Protein AF-A0A938Z7Y9-F1 (afdb_monomer)

pLDDT: mean 78.54, std 14.17, range [55.19, 97.06]

Structure (mmCIF, N/CA/C/O backbone):
data_AF-A0A938Z7Y9-F1
#
_entry.id   AF-A0A938Z7Y9-F1
#
loop_
_atom_site.group_PDB
_atom_site.id
_atom_site.type_symbol
_atom_site.label_atom_id
_atom_site.label_alt_id
_atom_site.label_comp_id
_atom_site.label_asym_id
_atom_site.label_entity_id
_atom_site.label_seq_id
_atom_site.pdbx_PDB_ins_code
_atom_site.Cartn_x
_atom_site.Cartn_y
_atom_site.Cartn_z
_atom_site.occupancy
_atom_site.B_iso_or_equiv
_atom_site.auth_seq_id
_atom_site.auth_comp_id
_atom_site.auth_asym_id
_atom_site.auth_atom_id
_atom_site.pdbx_PDB_model_num
ATOM 1 N N . VAL A 1 1 ? -10.244 1.370 36.839 1.00 61.22 1 VAL A N 1
ATOM 2 C CA . VAL A 1 1 ? -10.869 0.110 36.374 1.00 61.22 1 VAL A CA 1
ATOM 3 C C . VAL A 1 1 ? -10.987 0.188 34.859 1.00 61.22 1 VAL A C 1
ATOM 5 O O . VAL A 1 1 ? -11.550 1.162 34.377 1.00 61.22 1 VAL A O 1
ATOM 8 N N . LEU A 1 2 ? -10.379 -0.741 34.113 1.00 57.78 2 LEU A N 1
ATOM 9 C CA . LEU A 1 2 ? -10.623 -0.862 32.668 1.00 57.78 2 LEU A CA 1
ATOM 10 C C . LEU A 1 2 ? -12.057 -1.384 32.479 1.0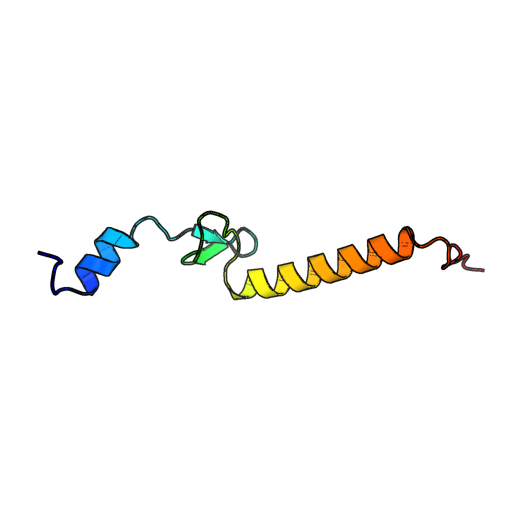0 57.78 2 LEU A C 1
ATOM 12 O O . LEU A 1 2 ? -12.412 -2.332 33.181 1.00 57.78 2 LEU A O 1
ATOM 16 N N . PRO A 1 3 ? -12.888 -0.789 31.605 1.00 55.84 3 PRO A N 1
ATOM 17 C CA . PRO A 1 3 ? -14.246 -1.277 31.399 1.00 55.84 3 PRO A CA 1
AT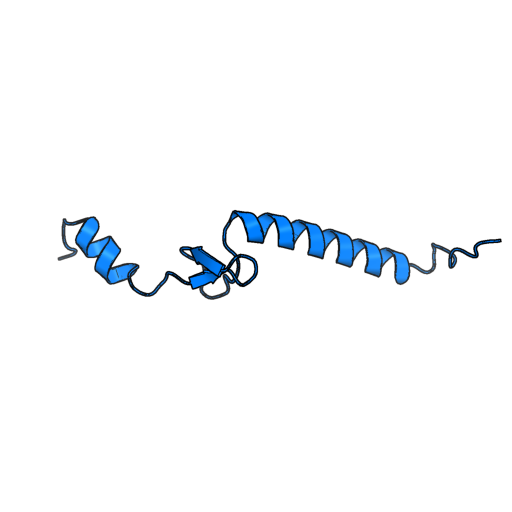OM 18 C C . PRO A 1 3 ? -14.210 -2.739 30.938 1.00 55.84 3 PRO A C 1
ATOM 20 O O . PRO A 1 3 ? -13.477 -3.060 30.003 1.00 55.84 3 PRO A O 1
ATOM 23 N N . LEU A 1 4 ? -14.999 -3.609 31.581 1.00 63.97 4 LEU A N 1
ATOM 24 C CA . LEU A 1 4 ? -15.197 -5.006 31.159 1.00 63.97 4 LEU A CA 1
ATOM 25 C C . LEU A 1 4 ? -15.842 -5.107 29.763 1.00 63.97 4 LEU A C 1
ATOM 27 O O . LEU A 1 4 ? -15.832 -6.171 29.150 1.00 63.97 4 LEU A O 1
ATOM 31 N N . ASP A 1 5 ? -16.360 -3.993 29.247 1.00 70.00 5 ASP A N 1
ATOM 32 C CA . ASP A 1 5 ? -16.921 -3.882 27.911 1.00 70.00 5 ASP A CA 1
ATOM 33 C C . ASP A 1 5 ? -15.839 -3.742 26.837 1.00 70.00 5 ASP A C 1
ATOM 35 O O . ASP A 1 5 ? -15.257 -2.670 26.615 1.00 70.00 5 ASP A O 1
ATOM 39 N N . GLY A 1 6 ? -15.614 -4.838 26.110 1.00 62.81 6 GLY A N 1
ATOM 40 C CA . GLY A 1 6 ? -14.753 -4.868 24.929 1.00 62.81 6 GLY A CA 1
ATOM 41 C C . GLY A 1 6 ? -15.203 -3.885 23.843 1.00 62.81 6 GLY A C 1
ATOM 42 O O . GLY A 1 6 ? -14.361 -3.290 23.171 1.00 62.81 6 GLY A O 1
ATOM 43 N N . GLU A 1 7 ? -16.509 -3.640 23.720 1.00 63.22 7 GLU A N 1
ATOM 44 C CA . GLU A 1 7 ? -17.061 -2.665 22.774 1.00 63.22 7 GLU A CA 1
ATOM 45 C C . GLU A 1 7 ? -16.750 -1.222 23.175 1.00 63.22 7 GLU A C 1
ATOM 47 O O . GLU A 1 7 ? -16.363 -0.415 22.326 1.00 63.22 7 GLU A O 1
ATOM 52 N N . LEU A 1 8 ? -16.836 -0.894 24.468 1.00 64.31 8 LEU A N 1
ATOM 53 C CA . LEU A 1 8 ? -16.498 0.434 24.975 1.00 64.31 8 LEU A CA 1
ATOM 54 C C . LEU A 1 8 ? -14.988 0.693 24.881 1.00 64.31 8 LEU A C 1
ATOM 56 O O . LEU A 1 8 ? -14.576 1.783 24.492 1.00 64.31 8 LEU A O 1
ATOM 60 N N . SER A 1 9 ? -14.162 -0.321 25.143 1.00 62.62 9 SER A N 1
ATOM 61 C CA . SER A 1 9 ? -12.714 -0.299 24.890 1.00 62.62 9 SER A CA 1
ATOM 62 C C . SER A 1 9 ? -12.400 -0.060 23.407 1.00 62.62 9 SER A C 1
ATOM 64 O O . SER A 1 9 ? -11.635 0.849 23.069 1.00 62.62 9 SER A O 1
ATOM 66 N N . ALA A 1 10 ? -13.044 -0.810 22.507 1.00 61.59 10 ALA A N 1
ATOM 67 C CA . ALA A 1 10 ? -12.868 -0.672 21.065 1.00 61.59 10 ALA A CA 1
ATOM 68 C C . ALA A 1 10 ? -13.289 0.724 20.572 1.00 61.59 10 ALA A C 1
ATOM 70 O O . ALA A 1 10 ? -12.582 1.377 19.798 1.00 61.59 10 ALA A O 1
ATOM 71 N N . ALA A 1 11 ? -14.420 1.213 21.071 1.00 62.72 11 ALA A N 1
ATOM 72 C CA . ALA A 1 11 ? -14.917 2.546 20.796 1.00 62.72 11 ALA A CA 1
ATOM 73 C C . ALA A 1 11 ? -13.960 3.625 21.331 1.00 62.72 11 ALA A C 1
ATOM 75 O O . ALA A 1 11 ? -13.575 4.515 20.584 1.00 62.72 11 ALA A O 1
ATOM 76 N N . LEU A 1 12 ? -13.510 3.561 22.581 1.00 64.50 12 LEU A N 1
ATOM 77 C CA . LEU A 1 12 ? -12.666 4.606 23.171 1.00 64.50 12 LEU A CA 1
ATOM 78 C C . LEU A 1 12 ? -11.235 4.622 22.606 1.00 64.50 12 LEU A C 1
ATOM 80 O O . LEU A 1 12 ? -10.695 5.698 22.356 1.00 64.50 12 LEU A O 1
ATOM 84 N N . LEU A 1 13 ? -10.630 3.456 22.356 1.00 60.66 13 LEU A N 1
ATOM 85 C CA . LEU A 1 13 ? -9.230 3.344 21.916 1.00 60.66 13 LEU A CA 1
ATOM 86 C C . LEU A 1 13 ? -9.060 3.379 20.387 1.00 60.66 13 LEU A C 1
ATOM 88 O O . LEU A 1 13 ? -7.997 3.767 19.901 1.00 60.66 13 LEU A O 1
ATOM 92 N N . TYR A 1 14 ? -10.084 3.003 19.609 1.00 60.66 14 TYR A N 1
ATOM 93 C CA . TYR A 1 14 ? -9.973 2.856 18.148 1.00 60.66 14 TYR A CA 1
ATOM 94 C C . TYR A 1 14 ? -10.922 3.758 17.337 1.00 60.66 14 TYR A C 1
ATOM 96 O O . TYR A 1 14 ? -10.883 3.718 16.104 1.00 60.66 14 TYR A O 1
ATOM 104 N N . ARG A 1 15 ? -11.710 4.644 17.974 1.00 56.03 15 ARG A N 1
ATOM 105 C CA . ARG A 1 15 ? -12.548 5.650 17.274 1.00 56.03 15 ARG A CA 1
ATOM 106 C C . ARG A 1 15 ? -11.757 6.573 16.338 1.00 56.03 15 ARG A C 1
ATOM 108 O O . ARG A 1 15 ? -12.291 6.982 15.314 1.00 56.03 15 ARG A O 1
ATOM 115 N N . GLY A 1 16 ? -10.494 6.877 16.651 1.00 58.53 16 GLY A N 1
ATOM 116 C CA . GLY A 1 16 ? -9.653 7.802 15.871 1.00 58.53 16 GLY A CA 1
ATOM 117 C C . GLY A 1 16 ? -8.637 7.145 14.934 1.00 58.53 16 GLY A C 1
ATOM 118 O O . GLY A 1 16 ? -7.947 7.839 14.189 1.00 58.53 16 GLY A O 1
ATOM 119 N N . SER A 1 17 ? -8.497 5.818 14.962 1.00 62.28 17 SER A N 1
ATOM 120 C CA . SER A 1 17 ? -7.422 5.151 14.223 1.00 62.28 17 SER A CA 1
ATOM 121 C C . SER A 1 17 ? -7.807 4.827 12.784 1.00 62.28 17 SER A C 1
ATOM 123 O O . SER A 1 17 ? -6.912 4.659 11.964 1.00 62.28 17 SER A O 1
ATOM 125 N N . ARG A 1 18 ? -9.094 4.814 12.413 1.00 72.50 18 ARG A N 1
ATOM 126 C CA . ARG A 1 18 ? -9.517 4.543 11.028 1.00 72.50 18 ARG A CA 1
ATOM 127 C C . ARG A 1 18 ? -8.991 5.605 10.054 1.00 72.50 18 ARG A C 1
ATOM 129 O O . ARG A 1 18 ? -9.454 6.741 10.028 1.00 72.50 18 ARG A O 1
ATOM 136 N N . LYS A 1 19 ? -8.046 5.205 9.201 1.00 83.44 19 LYS A N 1
ATOM 137 C CA . LYS A 1 19 ? -7.510 6.019 8.101 1.00 83.44 19 LYS A CA 1
ATOM 138 C C . LYS A 1 19 ? -8.143 5.602 6.783 1.00 83.44 19 LYS A C 1
ATOM 140 O O . LYS A 1 19 ? -8.577 4.465 6.623 1.00 83.44 19 LYS A O 1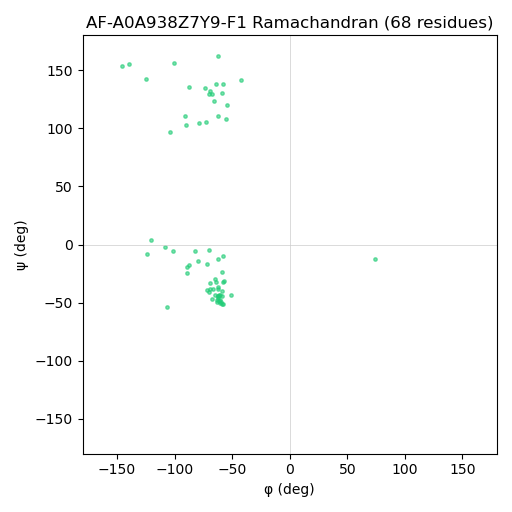
ATOM 145 N N . ARG A 1 20 ? -8.149 6.510 5.808 1.00 89.44 20 ARG A N 1
ATOM 146 C CA . ARG A 1 20 ? -8.505 6.183 4.423 1.00 89.44 20 ARG A CA 1
ATOM 147 C C . ARG A 1 20 ? -7.274 5.711 3.666 1.00 89.44 20 ARG A C 1
ATOM 149 O O . ARG A 1 20 ? -6.193 6.287 3.792 1.00 89.44 20 ARG A O 1
ATOM 156 N N . CYS A 1 21 ? -7.426 4.642 2.895 1.00 90.88 21 CYS A N 1
ATOM 157 C CA . CYS A 1 21 ? -6.362 4.151 2.037 1.00 90.88 21 CYS A CA 1
ATOM 158 C C . CYS A 1 21 ? -6.089 5.154 0.910 1.00 90.88 21 CYS A C 1
ATOM 160 O O . CYS A 1 21 ? -6.997 5.514 0.172 1.00 90.88 21 CYS A O 1
ATOM 162 N N . ALA A 1 22 ? -4.825 5.528 0.705 1.00 90.94 22 ALA A N 1
ATOM 163 C CA . ALA A 1 22 ? -4.438 6.457 -0.362 1.00 90.94 22 ALA A CA 1
ATOM 164 C C . ALA A 1 22 ? -4.557 5.890 -1.796 1.00 90.94 22 ALA A C 1
ATOM 166 O O . ALA A 1 22 ? -4.282 6.607 -2.747 1.00 90.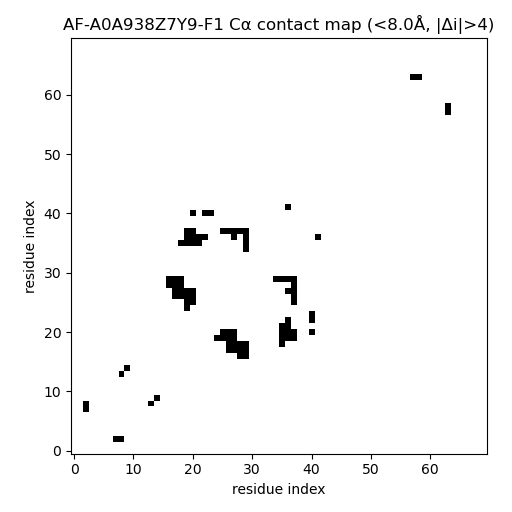94 22 ALA A O 1
ATOM 167 N N . VAL A 1 23 ? -4.899 4.605 -1.958 1.00 92.88 23 VAL A N 1
ATOM 168 C CA . VAL A 1 23 ? -5.046 3.950 -3.273 1.00 92.88 23 VAL A CA 1
ATOM 169 C C . VAL A 1 23 ? -6.517 3.723 -3.603 1.00 92.88 23 VAL A C 1
ATOM 171 O O . VAL A 1 23 ? -6.971 4.137 -4.657 1.00 92.88 23 VAL A O 1
ATOM 174 N N . CYS A 1 24 ? -7.264 3.073 -2.706 1.00 92.31 24 CYS A N 1
ATOM 175 C CA . CYS A 1 24 ? -8.666 2.721 -2.947 1.00 92.31 24 CYS A CA 1
ATOM 176 C C . CYS A 1 24 ? -9.674 3.541 -2.131 1.00 92.31 24 CYS A C 1
ATOM 178 O O . CYS A 1 24 ? -10.868 3.295 -2.228 1.00 92.31 24 CYS A O 1
ATOM 180 N N . GLY A 1 25 ? -9.229 4.453 -1.262 1.00 88.31 25 GLY A N 1
ATOM 181 C CA . GLY A 1 25 ? -10.112 5.262 -0.413 1.00 88.31 25 GLY A CA 1
ATOM 182 C C . GLY A 1 25 ? -10.757 4.518 0.763 1.00 88.31 25 GLY A C 1
ATOM 183 O O . GLY A 1 25 ? -11.263 5.169 1.675 1.00 88.31 25 GLY A O 1
ATOM 184 N N . ALA A 1 26 ? -10.690 3.181 0.795 1.00 87.62 26 ALA A N 1
ATOM 185 C CA . ALA A 1 26 ? -11.320 2.364 1.829 1.00 87.62 26 ALA A CA 1
ATOM 186 C C . ALA A 1 26 ? -10.830 2.726 3.240 1.00 87.62 26 ALA A C 1
ATOM 188 O O . ALA A 1 26 ? -9.630 2.933 3.463 1.00 87.62 26 ALA A O 1
ATOM 189 N N . ALA A 1 27 ? -11.760 2.775 4.196 1.00 86.25 27 ALA A N 1
ATOM 190 C CA . ALA A 1 27 ? -11.434 2.946 5.604 1.00 86.25 27 ALA A CA 1
ATOM 191 C C . ALA A 1 27 ? -10.756 1.676 6.137 1.00 86.25 27 ALA A C 1
ATOM 193 O O . ALA A 1 27 ? -11.262 0.570 5.965 1.00 86.25 27 ALA A O 1
ATOM 194 N N . PHE A 1 28 ? -9.612 1.827 6.793 1.00 85.06 28 PHE A N 1
ATOM 195 C CA . PHE A 1 28 ? -8.874 0.720 7.393 1.00 85.06 28 PHE A CA 1
ATOM 196 C C . PHE A 1 28 ? -8.305 1.133 8.748 1.00 85.06 28 PHE A C 1
ATOM 198 O O . PHE A 1 28 ? -8.060 2.314 8.993 1.00 85.06 28 PHE A O 1
ATOM 205 N N . VAL A 1 29 ? -8.069 0.155 9.622 1.00 84.44 29 VAL A N 1
ATOM 206 C CA . VAL A 1 29 ? -7.382 0.380 10.898 1.00 84.44 29 VAL A CA 1
ATOM 207 C C . VAL A 1 29 ? -5.878 0.164 10.677 1.00 84.44 29 VAL A C 1
ATOM 209 O O . VAL A 1 29 ? -5.449 -0.956 10.393 1.00 84.44 29 VAL A O 1
ATOM 212 N N . PRO A 1 30 ? -5.050 1.217 10.729 1.00 80.94 30 PRO A N 1
ATOM 213 C CA . PRO A 1 30 ? -3.615 1.112 10.596 1.00 80.94 30 PRO A CA 1
ATOM 214 C C . PRO A 1 30 ? -3.019 0.520 11.875 1.00 80.94 30 PRO A C 1
ATOM 216 O O . PRO A 1 30 ? -3.301 0.971 12.979 1.00 80.94 30 PRO A O 1
ATOM 219 N N . LYS A 1 31 ? -2.104 -0.440 11.716 1.00 77.88 31 LYS A N 1
ATOM 220 C CA . LYS A 1 31 ? -1.311 -0.985 12.832 1.00 77.88 31 LYS A CA 1
ATOM 221 C C . LYS A 1 31 ? -0.254 0.004 13.354 1.00 77.88 31 LYS A C 1
ATOM 223 O O . LYS A 1 31 ? 0.297 -0.185 14.428 1.00 77.88 31 LYS A O 1
ATOM 228 N N . SER A 1 32 ? 0.071 1.042 12.581 1.00 78.88 32 SER A N 1
ATOM 229 C CA . SER A 1 32 ? 1.039 2.079 12.953 1.00 78.88 32 SER A CA 1
ATOM 230 C C . SER A 1 32 ? 0.639 3.442 12.399 1.00 78.88 32 SER A C 1
ATOM 232 O O . SER A 1 32 ? 0.032 3.538 11.331 1.00 78.88 32 SER A O 1
ATOM 234 N N . ASN A 1 33 ? 1.069 4.523 13.055 1.00 78.94 33 ASN A N 1
ATOM 235 C CA . ASN A 1 33 ? 0.776 5.888 12.604 1.00 78.94 33 ASN A CA 1
ATOM 236 C C . ASN A 1 33 ? 1.290 6.190 11.182 1.00 78.94 33 ASN A C 1
ATOM 238 O O . ASN A 1 33 ? 0.714 7.031 10.493 1.00 78.94 33 ASN A O 1
ATOM 242 N N . ARG A 1 34 ? 2.305 5.463 10.691 1.00 81.56 34 ARG A N 1
ATOM 243 C CA . ARG A 1 34 ? 2.849 5.593 9.322 1.00 81.56 34 ARG A CA 1
ATOM 244 C C . ARG A 1 34 ? 2.048 4.829 8.253 1.00 81.56 34 ARG A C 1
ATOM 246 O O . ARG A 1 34 ? 2.358 4.940 7.065 1.00 81.56 34 ARG A O 1
ATOM 253 N N . GLY A 1 35 ? 1.045 4.043 8.649 1.00 85.12 35 GLY A N 1
ATOM 254 C CA . GLY A 1 35 ? 0.183 3.289 7.741 1.00 85.12 35 GLY A CA 1
ATOM 255 C C . GLY A 1 35 ? -0.668 4.207 6.861 1.00 85.12 35 GLY A C 1
ATOM 256 O O . GLY A 1 35 ? -1.416 5.038 7.366 1.00 85.12 35 GLY A O 1
ATOM 257 N N . LYS A 1 36 ? -0.553 4.037 5.539 1.00 88.44 36 LYS A N 1
ATOM 258 C CA . LYS A 1 36 ? -1.270 4.819 4.507 1.00 88.44 36 LYS A CA 1
ATOM 259 C C . LYS A 1 36 ? -2.089 3.970 3.529 1.0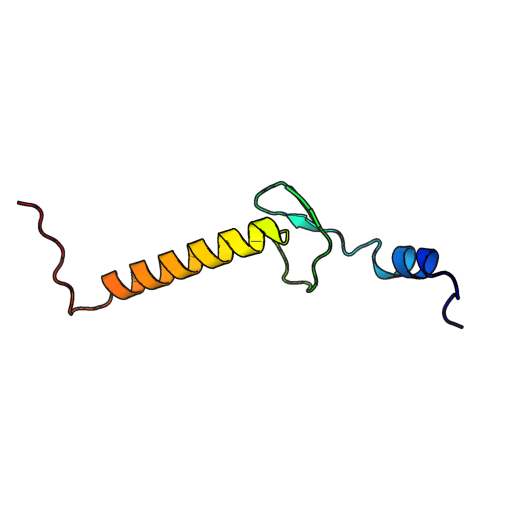0 88.44 36 LYS A C 1
ATOM 261 O O . LYS A 1 36 ? -2.852 4.500 2.726 1.00 88.44 36 LYS A O 1
ATOM 266 N N . TYR A 1 37 ? -1.938 2.650 3.592 1.00 92.44 37 TYR A N 1
ATOM 267 C CA . TYR A 1 37 ? -2.609 1.708 2.704 1.00 92.44 37 TYR A CA 1
ATOM 268 C C . TYR A 1 37 ? -3.384 0.681 3.523 1.00 92.44 37 TYR A C 1
ATOM 270 O O . TYR A 1 37 ? -2.876 0.234 4.552 1.00 92.44 37 TYR A O 1
ATOM 278 N N . CYS A 1 38 ? -4.564 0.284 3.037 1.00 90.69 38 CYS A N 1
ATOM 279 C CA . CYS A 1 38 ? -5.261 -0.889 3.558 1.00 90.69 38 CYS A CA 1
ATOM 280 C C . CYS A 1 38 ? -4.413 -2.159 3.328 1.00 90.69 38 CYS A C 1
ATOM 282 O O . CYS A 1 38 ? -3.499 -2.121 2.497 1.00 90.69 38 CYS A O 1
ATOM 284 N N . PRO 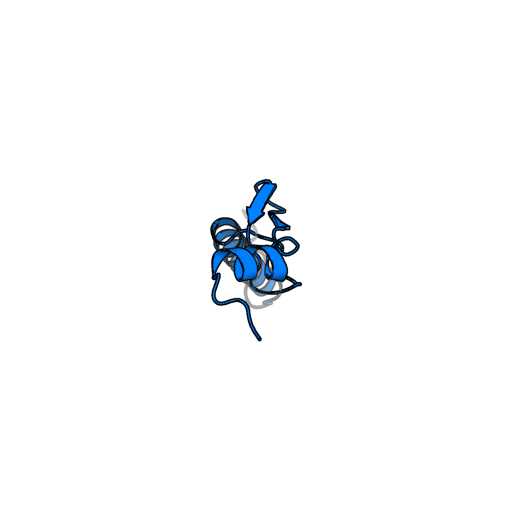A 1 39 ? -4.690 -3.274 4.026 1.00 87.81 39 PRO A N 1
ATOM 285 C CA . PRO A 1 39 ? -3.900 -4.505 3.924 1.00 87.81 39 PRO A CA 1
ATOM 286 C C . PRO A 1 39 ? -3.687 -4.982 2.478 1.00 87.81 39 PRO A C 1
ATOM 288 O O . PRO A 1 39 ? -2.552 -5.257 2.078 1.00 87.81 39 PRO A O 1
ATOM 291 N N . ASP A 1 40 ? -4.739 -4.944 1.657 1.00 89.38 40 ASP A N 1
ATOM 292 C CA . ASP A 1 40 ? -4.687 -5.381 0.256 1.00 89.38 40 ASP A CA 1
ATOM 293 C C . ASP A 1 40 ? -3.805 -4.463 -0.598 1.00 89.38 40 ASP A C 1
ATOM 295 O O . ASP A 1 40 ? -2.925 -4.902 -1.349 1.00 89.38 40 ASP A O 1
ATOM 299 N N . CYS A 1 41 ? -3.989 -3.147 -0.453 1.00 92.94 41 CYS A N 1
ATOM 300 C CA . CYS A 1 41 ? -3.191 -2.161 -1.176 1.00 92.94 41 CYS A CA 1
ATOM 301 C C . CYS A 1 41 ? -1.741 -2.123 -0.686 1.00 92.94 41 CYS A C 1
ATOM 303 O O . CYS A 1 41 ? -0.835 -1.893 -1.487 1.00 92.94 41 CYS A O 1
ATOM 305 N N . ALA A 1 42 ? -1.492 -2.374 0.600 1.00 92.00 42 ALA A N 1
ATOM 306 C CA . ALA A 1 42 ? -0.151 -2.418 1.166 1.00 92.00 42 ALA A CA 1
ATOM 307 C C . ALA A 1 42 ? 0.679 -3.534 0.517 1.00 92.00 42 ALA A C 1
ATOM 309 O O . ALA A 1 42 ? 1.824 -3.291 0.122 1.00 92.00 42 ALA A O 1
ATOM 310 N N . GLY A 1 43 ? 0.087 -4.721 0.339 1.00 92.19 43 GLY A N 1
ATOM 311 C CA . GLY A 1 43 ? 0.718 -5.843 -0.356 1.00 92.19 43 GLY A CA 1
ATOM 312 C C . GLY A 1 43 ? 1.072 -5.506 -1.806 1.00 92.19 43 GLY A C 1
ATOM 313 O O . GLY A 1 43 ? 2.218 -5.702 -2.226 1.00 92.19 43 GLY A O 1
ATOM 314 N N . ARG A 1 44 ? 0.128 -4.920 -2.555 1.00 94.38 44 ARG A N 1
ATOM 315 C CA . ARG A 1 44 ? 0.362 -4.484 -3.946 1.00 94.38 44 ARG A CA 1
ATOM 316 C C . ARG A 1 44 ? 1.474 -3.441 -4.047 1.00 94.38 44 ARG A C 1
ATOM 318 O O . ARG A 1 44 ? 2.430 -3.628 -4.799 1.00 94.38 44 ARG A O 1
ATOM 325 N N . MET A 1 45 ? 1.413 -2.389 -3.231 1.00 94.44 45 MET A N 1
ATOM 326 C CA . MET A 1 45 ? 2.416 -1.319 -3.238 1.00 94.44 45 MET A CA 1
ATOM 327 C C . MET A 1 45 ? 3.805 -1.812 -2.819 1.00 94.44 45 MET A C 1
ATOM 329 O O . MET A 1 45 ? 4.811 -1.315 -3.329 1.00 94.44 45 MET A O 1
ATOM 333 N N . LYS A 1 46 ? 3.889 -2.805 -1.923 1.00 94.50 46 LYS A N 1
ATOM 334 C CA . LYS A 1 46 ? 5.162 -3.445 -1.561 1.00 94.50 46 LYS A CA 1
ATOM 335 C C . LYS A 1 46 ? 5.797 -4.136 -2.771 1.00 94.50 46 LYS A C 1
ATOM 337 O O . LYS A 1 46 ? 6.988 -3.936 -3.006 1.00 94.50 46 LYS A O 1
ATOM 342 N N . LYS A 1 47 ? 5.013 -4.894 -3.549 1.00 96.25 47 LYS A N 1
ATOM 343 C CA . LYS A 1 47 ? 5.489 -5.581 -4.764 1.00 96.25 47 LYS A CA 1
ATOM 344 C C . LYS A 1 47 ? 5.964 -4.585 -5.828 1.00 96.25 47 LYS A C 1
ATOM 346 O O . LYS A 1 47 ? 7.083 -4.722 -6.315 1.00 96.25 47 LYS A O 1
ATOM 351 N N . ILE A 1 48 ? 5.173 -3.545 -6.110 1.00 95.88 48 ILE A N 1
ATOM 352 C CA . ILE A 1 48 ? 5.522 -2.496 -7.088 1.00 95.88 48 ILE A CA 1
ATOM 353 C C . ILE A 1 48 ? 6.848 -1.823 -6.714 1.00 95.88 48 ILE A C 1
ATOM 355 O O . ILE A 1 48 ? 7.780 -1.798 -7.513 1.00 95.88 48 ILE A O 1
ATOM 359 N N . ARG A 1 49 ? 6.991 -1.364 -5.464 1.00 95.69 49 ARG A N 1
ATOM 360 C CA . ARG A 1 49 ? 8.229 -0.712 -5.003 1.00 95.69 49 ARG A CA 1
ATOM 361 C C . ARG A 1 49 ? 9.442 -1.635 -5.051 1.00 95.69 49 ARG A C 1
ATOM 363 O O . ARG A 1 49 ? 10.547 -1.175 -5.327 1.00 95.69 49 ARG A O 1
ATOM 370 N N . ALA A 1 50 ? 9.266 -2.922 -4.757 1.00 97.06 50 ALA A N 1
ATOM 371 C CA . ALA A 1 50 ? 10.347 -3.895 -4.871 1.00 97.06 50 ALA A CA 1
ATOM 372 C C . ALA A 1 50 ? 10.790 -4.065 -6.335 1.00 97.06 50 ALA A C 1
ATOM 374 O O . ALA A 1 50 ? 11.991 -4.040 -6.615 1.00 97.06 50 ALA A O 1
ATOM 375 N N . ALA A 1 51 ? 9.835 -4.153 -7.267 1.00 96.69 51 ALA A N 1
ATOM 376 C CA . ALA A 1 51 ? 10.114 -4.224 -8.699 1.00 96.69 51 ALA A CA 1
ATOM 377 C C . ALA A 1 51 ? 10.822 -2.958 -9.210 1.00 96.69 51 ALA A C 1
ATOM 379 O O . ALA A 1 51 ? 11.836 -3.058 -9.902 1.00 96.69 51 ALA A O 1
ATOM 380 N N . GLU A 1 52 ? 10.365 -1.769 -8.808 1.00 96.31 52 GLU A N 1
ATOM 381 C CA . GLU A 1 52 ? 11.009 -0.493 -9.143 1.00 96.31 52 GLU A CA 1
ATOM 382 C C . GLU A 1 52 ? 12.443 -0.410 -8.617 1.00 96.31 52 GLU A C 1
ATOM 384 O O . GLU A 1 52 ? 13.344 0.006 -9.347 1.00 96.31 52 GLU A O 1
ATOM 389 N N . ARG A 1 53 ? 12.684 -0.836 -7.369 1.00 95.00 53 ARG A N 1
ATOM 390 C CA . ARG A 1 53 ? 14.039 -0.896 -6.799 1.00 95.00 53 ARG A CA 1
ATOM 391 C C . ARG A 1 53 ? 14.948 -1.791 -7.634 1.00 95.00 53 ARG A C 1
ATOM 393 O O . ARG A 1 53 ? 16.066 -1.386 -7.936 1.00 95.00 53 ARG A O 1
ATOM 400 N N . LYS A 1 54 ? 14.470 -2.967 -8.048 1.00 93.56 54 LYS A N 1
ATOM 401 C CA . LYS A 1 54 ? 15.232 -3.879 -8.915 1.00 93.56 54 LYS A CA 1
ATOM 402 C C . LYS A 1 54 ? 15.450 -3.312 -10.317 1.00 93.56 54 LYS A C 1
ATOM 404 O O . LYS A 1 54 ? 16.544 -3.456 -10.853 1.00 93.56 54 LYS A O 1
ATOM 409 N N . ARG A 1 55 ? 14.466 -2.616 -10.893 1.00 91.06 55 ARG A N 1
ATOM 410 C CA . ARG A 1 55 ? 14.623 -1.909 -12.175 1.00 91.06 55 ARG A CA 1
ATOM 411 C C . ARG A 1 55 ? 15.704 -0.830 -12.084 1.00 91.06 55 ARG A C 1
ATOM 413 O O . ARG A 1 55 ? 16.607 -0.826 -12.911 1.00 91.06 55 ARG A O 1
ATOM 420 N N . LYS A 1 56 ? 15.657 0.020 -11.053 1.00 90.38 56 LYS A N 1
ATOM 421 C CA . LYS A 1 56 ? 16.680 1.048 -10.798 1.00 90.38 56 LYS A CA 1
ATOM 422 C C . LYS A 1 56 ? 18.054 0.439 -10.525 1.00 90.38 56 LYS A C 1
ATOM 424 O O . LYS A 1 56 ? 19.049 0.980 -10.984 1.00 90.38 56 LYS A O 1
ATOM 429 N N . GLN A 1 57 ? 18.115 -0.686 -9.807 1.00 88.75 57 GLN A N 1
ATOM 430 C CA . GLN A 1 57 ? 19.361 -1.426 -9.595 1.00 88.75 57 GLN A CA 1
A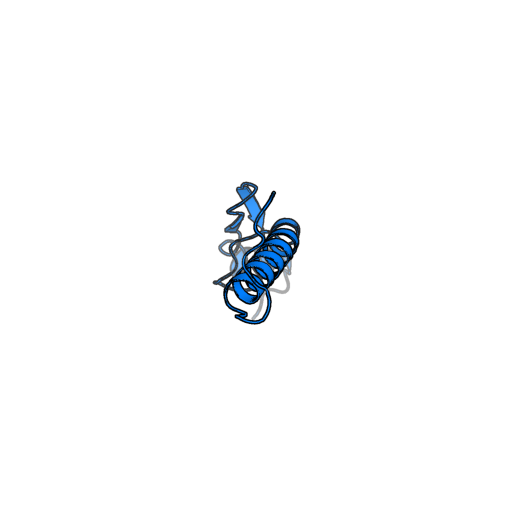TOM 431 C C . GLN A 1 57 ? 19.963 -1.858 -10.934 1.00 88.75 57 GLN A C 1
ATOM 433 O O . GLN A 1 57 ? 21.115 -1.544 -11.189 1.00 88.75 57 GLN A O 1
ATOM 438 N N . ARG A 1 58 ? 19.178 -2.497 -11.811 1.00 86.94 58 ARG A N 1
ATOM 439 C CA . ARG A 1 58 ? 19.644 -2.906 -13.146 1.00 86.94 58 ARG A CA 1
ATOM 440 C C . ARG A 1 58 ? 20.119 -1.726 -13.993 1.00 86.94 58 ARG A C 1
ATOM 442 O O . ARG A 1 58 ? 21.144 -1.846 -14.635 1.00 86.94 58 ARG A O 1
ATOM 449 N N . GLN A 1 59 ? 19.420 -0.591 -13.936 1.00 84.50 59 GLN A N 1
ATOM 450 C CA . GLN A 1 59 ? 19.832 0.636 -14.633 1.00 84.50 59 GLN A CA 1
ATOM 451 C C . GLN A 1 59 ? 21.150 1.225 -14.105 1.00 84.50 59 GLN A C 1
ATOM 453 O O . GLN A 1 59 ? 21.855 1.889 -14.851 1.00 84.50 59 GLN A O 1
ATOM 458 N N . ARG A 1 60 ? 21.462 1.028 -12.818 1.00 82.25 60 ARG A N 1
ATOM 459 C CA . ARG A 1 60 ? 22.707 1.501 -12.187 1.00 82.25 60 ARG A CA 1
ATOM 460 C C . ARG A 1 60 ? 23.849 0.490 -12.278 1.00 82.25 60 ARG A C 1
ATOM 462 O O . ARG A 1 60 ? 24.998 0.859 -12.073 1.00 82.25 60 ARG A O 1
ATOM 469 N N . CYS A 1 61 ? 23.552 -0.784 -12.520 1.00 74.50 61 CYS A N 1
ATOM 470 C CA . CYS A 1 61 ? 24.569 -1.803 -12.717 1.00 74.50 61 CYS A CA 1
ATOM 471 C C . CYS A 1 61 ? 25.227 -1.594 -14.084 1.00 74.50 61 CYS A C 1
ATOM 473 O O . CYS A 1 61 ? 24.660 -1.973 -15.101 1.00 74.50 61 CYS A O 1
ATOM 475 N N . HIS A 1 62 ? 26.455 -1.072 -14.083 1.00 63.09 62 HIS A N 1
ATOM 476 C CA . HIS A 1 62 ? 27.307 -0.913 -15.271 1.00 63.09 62 HIS A CA 1
ATOM 477 C C . HIS A 1 62 ? 27.595 -2.226 -16.032 1.00 63.09 62 HIS A C 1
ATOM 479 O O . HIS A 1 62 ? 28.132 -2.184 -17.127 1.00 63.09 62 HIS A O 1
ATOM 485 N N . ALA A 1 63 ? 27.246 -3.386 -15.462 1.00 64.12 63 ALA A N 1
ATOM 486 C CA . ALA A 1 63 ? 27.419 -4.705 -16.074 1.00 64.12 63 ALA A CA 1
ATOM 487 C C . ALA A 1 63 ? 26.335 -5.072 -17.108 1.00 64.12 63 ALA A C 1
ATOM 489 O O . ALA A 1 63 ? 26.490 -6.051 -17.831 1.00 64.12 63 ALA A O 1
ATOM 490 N N . LEU A 1 64 ? 25.221 -4.336 -17.157 1.00 61.50 64 LEU A N 1
ATOM 491 C CA . LEU A 1 64 ? 24.202 -4.497 -18.190 1.00 61.50 64 LEU A CA 1
ATOM 492 C C . LEU A 1 64 ? 24.368 -3.324 -19.156 1.00 61.50 64 LEU A C 1
ATOM 494 O O . LEU A 1 64 ? 23.895 -2.226 -18.865 1.00 61.50 64 LEU A O 1
ATOM 498 N N . GLU A 1 65 ? 25.079 -3.546 -20.263 1.00 56.38 65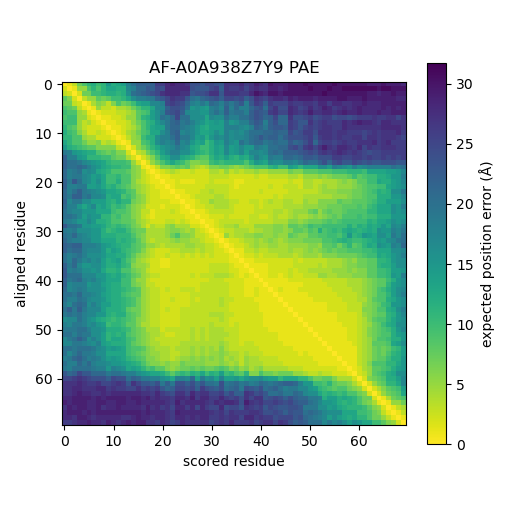 GLU A N 1
ATOM 499 C CA . GLU A 1 65 ? 25.160 -2.599 -21.385 1.00 56.38 65 GLU A CA 1
ATOM 500 C C . GLU A 1 65 ? 23.763 -2.012 -21.683 1.00 56.38 65 GLU A C 1
ATOM 502 O O . GLU A 1 65 ? 22.763 -2.743 -21.600 1.00 56.38 65 GLU A O 1
ATOM 507 N N . PRO A 1 66 ? 23.640 -0.715 -22.031 1.00 60.69 66 PRO A N 1
ATOM 508 C CA . PRO A 1 66 ? 22.369 -0.169 -22.483 1.00 60.69 66 PRO A CA 1
ATOM 509 C C . PRO A 1 66 ? 21.874 -1.014 -23.655 1.00 60.69 66 PRO A C 1
ATOM 511 O O . PRO A 1 66 ? 22.560 -1.126 -24.669 1.00 60.69 66 PRO A O 1
ATOM 514 N N . PHE A 1 67 ? 20.697 -1.625 -23.515 1.00 61.47 67 PHE A N 1
ATOM 515 C CA . PHE A 1 67 ? 20.067 -2.353 -24.610 1.00 61.47 67 PHE A CA 1
ATOM 516 C C . PHE A 1 67 ? 19.929 -1.403 -25.807 1.00 61.47 67 PHE A C 1
ATOM 518 O O . PHE A 1 67 ? 19.136 -0.462 -25.756 1.00 61.47 67 PHE A O 1
ATOM 525 N N . LYS A 1 68 ? 20.738 -1.628 -26.849 1.00 55.19 68 LYS A N 1
ATOM 526 C CA . LYS A 1 68 ? 20.629 -0.968 -28.151 1.00 55.19 68 LYS A CA 1
ATOM 527 C C . LYS A 1 68 ? 19.700 -1.825 -29.015 1.00 55.19 68 LYS A C 1
ATOM 529 O O . LYS A 1 68 ? 20.140 -2.886 -29.457 1.00 55.19 68 LYS A O 1
ATOM 534 N N . PRO A 1 69 ? 18.427 -1.442 -29.213 1.00 61.75 69 PRO A N 1
ATOM 535 C CA . PRO A 1 69 ? 17.626 -2.073 -30.251 1.00 61.75 69 PRO A CA 1
ATOM 536 C C . PRO A 1 69 ? 18.249 -1.758 -31.620 1.00 61.75 69 PRO A C 1
ATOM 538 O O . PRO A 1 69 ? 18.723 -0.639 -31.828 1.00 61.75 69 PRO A O 1
ATOM 541 N N . ALA A 1 70 ? 18.293 -2.776 -32.484 1.00 63.72 70 ALA A N 1
ATOM 542 C CA . ALA A 1 70 ? 18.744 -2.689 -33.873 1.00 63.72 70 ALA A CA 1
ATOM 543 C C . ALA 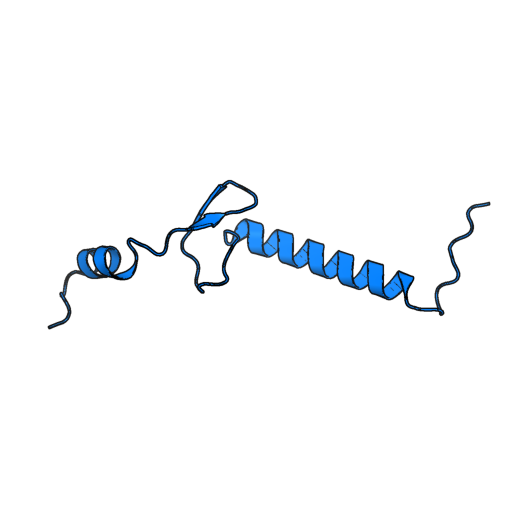A 1 70 ? 17.762 -1.897 -34.744 1.00 63.72 70 ALA A C 1
ATOM 545 O O . ALA A 1 70 ? 16.547 -1.934 -34.432 1.00 63.72 70 ALA A O 1
#

Solvent-accessible surface area (backbone atoms only — not comparable to full-atom values): 4409 Å² total; per-residue (Å²): 132,83,72,90,43,65,66,60,49,47,49,74,75,46,67,81,49,63,40,58,13,80,84,80,58,47,78,30,76,53,96,45,94,85,54,51,50,34,75,71,54,40,56,53,53,51,53,51,53,52,52,51,51,52,52,53,47,52,75,67,37,83,87,54,70,80,87,73,82,131

Radius of gyration: 21.08 Å; Cα contacts (8 Å, |Δi|>4): 46; chains: 1; bounding box: 44×14×70 Å

Organism: NCBI:txid1150298

Foldseek 3Di:
DPDPDPPVVCCVVQVPQFDQAPPPRDTARDPDPPDRHHPVVVVVVVVVVVVVVVVVVLVPPPVDPPDDDD

Sequence (70 aa):
VLPLDGELSAALLYRGSRKRCAVCGAAFVPKSNRGKYCPDCAGRMKKIRAAERKRKQRQRCHALEPFKPA

Secondary structure (DSSP, 8-state):
---S-HHHHHHHHHTTT-EEPTTT--EE--SSTT--S-HHHHHHHHHHHHHHHHHHHHHH-TTS------

Mean predicted aligned error: 11.88 Å

Nearest PDB structures (foldseek):
  2zzf-assembly1_A  TM=6.205E-01  e=3.491E+00  Pyrococcus horikoshii
  8je1-assembly1_A  TM=4.046E-01  e=7.347E+00  Homo sapiens